Protein AF-A0A6M0JVV5-F1 (afdb_monomer_lite)

Organism: NCBI:txid57489

Radius of gyration: 14.17 Å; chains: 1; bounding box: 31×42×32 Å

Secondary structure (DSSP, 8-state):
-PPPP-------GGGEEEHHHHHHHHHHTTS--HHHHHHHHHTTTTSSTTTTTSEEEE-SSTT-SSPEEEEEHHHHHHHHHH------

Foldseek 3Di:
DDDDPDDDDPQDPVQKAFLVVVQVVCVVVVNDHPVVSVVCVVCCVVQCCVVLVQKDWDDPDPPDPDTGIIGRRVSVVVSVVVDRPDDD

Structure (mmCIF, N/CA/C/O backbone):
data_AF-A0A6M0JVV5-F1
#
_entry.id   AF-A0A6M0JVV5-F1
#
loop_
_atom_site.group_PDB
_atom_site.id
_atom_site.type_symbol
_atom_site.label_atom_id
_atom_site.label_alt_id
_atom_site.label_comp_id
_atom_site.label_asym_id
_atom_site.label_entity_id
_atom_site.label_seq_id
_atom_site.pdbx_PDB_ins_code
_atom_site.Cartn_x
_atom_site.Cartn_y
_atom_site.Cartn_z
_atom_site.occupancy
_atom_site.B_iso_or_equiv
_atom_site.auth_seq_id
_atom_site.auth_comp_id
_atom_site.auth_asym_id
_atom_site.auth_atom_id
_atom_site.pdbx_PDB_model_num
ATOM 1 N N . MET A 1 1 ? 9.289 -32.569 9.314 1.00 44.78 1 MET A N 1
ATOM 2 C CA . MET A 1 1 ? 7.998 -31.985 8.896 1.00 44.78 1 MET A CA 1
ATOM 3 C C . MET A 1 1 ? 8.292 -30.641 8.257 1.00 44.78 1 MET A C 1
ATOM 5 O O . MET A 1 1 ? 8.633 -29.703 8.960 1.00 44.78 1 MET A O 1
ATOM 9 N N . THR A 1 2 ? 8.300 -30.580 6.930 1.00 44.62 2 THR A N 1
ATOM 10 C CA . THR A 1 2 ? 8.461 -29.338 6.163 1.00 44.62 2 THR A CA 1
ATOM 11 C C . THR A 1 2 ? 7.117 -28.599 6.132 1.00 44.62 2 THR A C 1
ATOM 13 O O . THR A 1 2 ? 6.103 -29.243 5.852 1.00 44.62 2 THR A O 1
ATOM 16 N N . PRO A 1 3 ? 7.047 -27.289 6.438 1.00 53.53 3 PRO A N 1
ATOM 17 C CA . PRO A 1 3 ? 5.807 -26.541 6.272 1.00 53.53 3 PRO A CA 1
ATOM 18 C C . PRO A 1 3 ? 5.454 -26.500 4.779 1.00 53.53 3 PRO A C 1
ATOM 20 O O . PRO A 1 3 ? 6.278 -26.123 3.946 1.00 53.53 3 PRO A O 1
ATOM 23 N N . SER A 1 4 ? 4.244 -26.951 4.439 1.00 42.41 4 SER A N 1
ATOM 24 C CA . SER A 1 4 ? 3.707 -26.839 3.080 1.00 42.41 4 SER A CA 1
ATOM 25 C C . SER A 1 4 ? 3.605 -25.363 2.683 1.00 42.41 4 SER A C 1
ATOM 27 O O . SER A 1 4 ? 3.213 -24.552 3.525 1.00 42.41 4 SER A O 1
ATOM 29 N N . PRO A 1 5 ? 3.930 -24.995 1.430 1.00 54.16 5 PRO A N 1
ATOM 30 C CA . PRO A 1 5 ? 3.760 -23.630 0.959 1.00 54.16 5 PRO A CA 1
ATOM 31 C C . PRO A 1 5 ? 2.279 -23.257 1.051 1.00 54.16 5 PRO A C 1
ATOM 33 O O . PRO A 1 5 ? 1.410 -23.960 0.534 1.00 54.16 5 PRO A O 1
ATOM 36 N N . THR A 1 6 ? 2.015 -22.168 1.766 1.00 55.22 6 THR A N 1
ATOM 37 C CA . THR A 1 6 ? 0.707 -21.560 1.999 1.00 55.22 6 THR A CA 1
ATOM 38 C C . THR A 1 6 ? -0.080 -21.514 0.693 1.00 55.22 6 THR A C 1
ATOM 40 O O . THR A 1 6 ? 0.397 -20.958 -0.297 1.00 55.22 6 THR A O 1
ATOM 43 N N . ALA A 1 7 ? -1.257 -22.143 0.681 1.00 49.59 7 ALA A N 1
ATOM 44 C CA . ALA A 1 7 ? -2.126 -22.220 -0.483 1.00 49.59 7 ALA A CA 1
ATOM 45 C C . ALA A 1 7 ? -2.298 -20.827 -1.107 1.00 49.59 7 ALA A C 1
ATOM 47 O O . ALA A 1 7 ? -2.734 -19.888 -0.442 1.00 49.59 7 ALA A O 1
ATOM 48 N N . SER A 1 8 ? -1.923 -20.688 -2.378 1.00 58.12 8 SER A N 1
ATOM 49 C CA . SER A 1 8 ? -2.176 -19.477 -3.153 1.00 58.12 8 SER A CA 1
ATOM 50 C C . SER A 1 8 ? -3.683 -19.289 -3.269 1.00 58.12 8 SER A C 1
ATOM 52 O O . SER A 1 8 ? -4.312 -19.893 -4.136 1.00 58.12 8 SER A O 1
ATOM 54 N N . THR A 1 9 ? -4.264 -18.466 -2.395 1.00 61.34 9 THR A N 1
ATOM 55 C CA . THR A 1 9 ? -5.638 -17.989 -2.554 1.00 61.34 9 THR A CA 1
ATOM 56 C C . THR A 1 9 ? -5.773 -17.443 -3.976 1.00 61.34 9 THR A C 1
ATOM 58 O O . THR A 1 9 ? -4.940 -16.613 -4.372 1.00 61.34 9 THR A O 1
ATOM 61 N N . PRO A 1 10 ? -6.741 -17.929 -4.775 1.00 67.31 10 PRO A N 1
ATOM 62 C CA . PRO A 1 10 ? -6.946 -17.419 -6.119 1.00 67.31 10 PRO A CA 1
ATOM 63 C C . PRO A 1 10 ? -7.216 -15.918 -6.023 1.00 67.31 10 PRO A C 1
ATOM 65 O O . PRO A 1 10 ? -8.090 -15.477 -5.282 1.00 67.31 10 PRO A O 1
ATOM 68 N N . LEU A 1 11 ? -6.394 -15.137 -6.719 1.00 67.88 11 LEU A N 1
ATOM 69 C CA . LEU A 1 11 ? -6.524 -13.689 -6.772 1.00 67.88 11 LEU A CA 1
ATOM 70 C C . LEU A 1 11 ? -7.722 -13.352 -7.653 1.00 67.88 11 LEU A C 1
ATOM 72 O O . LEU A 1 11 ? -7.679 -13.597 -8.859 1.00 67.88 11 LEU A O 1
ATOM 76 N N . ASP A 1 12 ? -8.768 -12.785 -7.059 1.00 81.38 12 ASP A N 1
ATOM 77 C CA . ASP A 1 12 ? -9.834 -12.163 -7.829 1.00 81.38 12 ASP A CA 1
ATOM 78 C C . ASP A 1 12 ? -9.356 -10.787 -8.318 1.00 81.38 12 ASP A C 1
ATOM 80 O O . ASP A 1 12 ? -8.771 -9.994 -7.577 1.00 81.38 12 ASP A O 1
ATOM 84 N N . LEU A 1 13 ? -9.593 -10.492 -9.594 1.00 80.75 13 LEU A N 1
ATOM 85 C CA . LEU A 1 13 ? -9.294 -9.184 -10.170 1.00 80.75 13 LEU A CA 1
ATOM 86 C C . LEU A 1 13 ? -10.164 -8.083 -9.548 1.00 80.75 13 LEU A C 1
ATOM 88 O O . LEU A 1 13 ? -9.760 -6.920 -9.565 1.00 80.75 13 LEU A O 1
ATOM 92 N N . SER A 1 14 ? -11.320 -8.439 -8.975 1.00 85.06 14 SER A N 1
ATOM 93 C CA . SER A 1 14 ? -12.188 -7.511 -8.244 1.00 85.06 14 SER A CA 1
ATOM 94 C C . SER A 1 14 ? -11.532 -6.943 -6.973 1.00 85.06 14 SER A C 1
ATOM 96 O O . SER A 1 14 ? -11.852 -5.828 -6.555 1.00 85.06 14 SER A O 1
ATOM 98 N N . ASP A 1 15 ? -10.542 -7.645 -6.412 1.00 86.25 15 ASP A N 1
ATOM 99 C CA . ASP A 1 15 ? -9.797 -7.218 -5.223 1.00 86.25 15 ASP A CA 1
ATOM 100 C C . ASP A 1 15 ? -8.687 -6.200 -5.523 1.00 86.25 15 ASP A C 1
ATOM 102 O O . ASP A 1 15 ? -8.050 -5.670 -4.601 1.00 86.25 15 ASP A O 1
ATOM 106 N N . ILE A 1 16 ? -8.426 -5.929 -6.805 1.00 91.44 16 ILE A N 1
ATOM 107 C CA . ILE A 1 16 ? -7.382 -5.008 -7.244 1.00 91.44 16 ILE A CA 1
ATOM 108 C C . ILE A 1 16 ? -7.982 -3.616 -7.398 1.00 91.44 16 ILE A C 1
ATOM 110 O O . ILE A 1 16 ? -8.710 -3.330 -8.347 1.00 91.44 16 ILE A O 1
ATOM 114 N N . VAL A 1 17 ? -7.630 -2.714 -6.484 1.00 93.81 17 VAL A N 1
ATOM 115 C CA . VAL A 1 17 ? -8.177 -1.350 -6.463 1.00 93.81 17 VAL A CA 1
ATOM 116 C C . VAL A 1 17 ? -7.089 -0.282 -6.552 1.00 93.81 17 VAL A C 1
ATOM 118 O O . VAL A 1 17 ? -5.950 -0.518 -6.139 1.00 93.81 17 VAL A O 1
ATOM 121 N N . PRO A 1 18 ? -7.400 0.920 -7.068 1.00 94.75 18 PRO A N 1
ATOM 122 C CA . PRO A 1 18 ? -6.493 2.057 -6.983 1.00 94.75 18 PRO A CA 1
ATOM 123 C C . PRO A 1 18 ? -6.101 2.355 -5.532 1.00 94.75 18 PRO A C 1
ATOM 125 O O . PRO A 1 18 ? -6.939 2.356 -4.630 1.00 94.75 18 PRO A O 1
ATOM 128 N N . PHE A 1 19 ? -4.831 2.696 -5.298 1.00 93.75 19 PHE A N 1
ATOM 129 C CA . PHE A 1 19 ? -4.341 3.010 -3.950 1.00 93.75 19 PHE A CA 1
ATOM 130 C C . PHE A 1 19 ? -5.113 4.160 -3.278 1.00 93.75 19 PHE A C 1
ATOM 132 O O . PHE A 1 19 ? -5.319 4.159 -2.066 1.00 93.75 19 PHE A O 1
ATOM 139 N N . ALA A 1 20 ? -5.595 5.125 -4.068 1.00 92.50 20 ALA A N 1
ATOM 140 C CA . ALA A 1 20 ? -6.408 6.232 -3.570 1.00 92.50 20 ALA A CA 1
ATOM 141 C C . ALA A 1 20 ? -7.733 5.771 -2.936 1.00 92.50 20 ALA A C 1
ATOM 143 O O . ALA A 1 20 ? -8.180 6.380 -1.964 1.00 92.50 20 ALA A O 1
ATOM 144 N N . ASP A 1 21 ? -8.339 4.701 -3.454 1.00 93.31 21 ASP A N 1
ATOM 145 C CA . ASP A 1 21 ? -9.600 4.178 -2.928 1.00 93.31 21 ASP A CA 1
ATOM 146 C C . ASP A 1 21 ? -9.374 3.421 -1.619 1.00 93.31 21 ASP A C 1
ATOM 148 O O . ASP A 1 21 ? -10.141 3.605 -0.675 1.00 93.31 21 ASP A O 1
ATOM 152 N N . LEU A 1 22 ? -8.256 2.690 -1.499 1.00 91.50 22 LEU A N 1
ATOM 153 C CA . LEU A 1 22 ? -7.847 2.097 -0.223 1.00 91.50 22 LEU A CA 1
ATOM 154 C C . LEU A 1 22 ? -7.668 3.173 0.859 1.00 91.50 22 LEU A C 1
ATOM 156 O O . LEU A 1 22 ? -8.180 3.010 1.962 1.00 91.50 22 LEU A O 1
ATOM 160 N N . ILE A 1 23 ? -6.982 4.282 0.551 1.00 92.94 23 ILE A N 1
ATOM 161 C CA . ILE A 1 23 ? -6.792 5.379 1.516 1.00 92.94 23 ILE A CA 1
ATOM 162 C C . ILE A 1 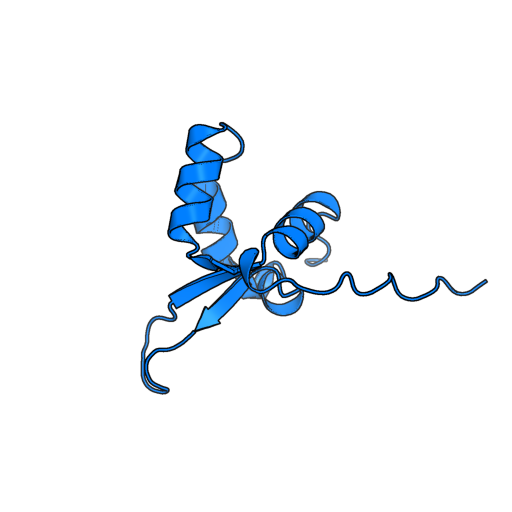23 ? -8.139 5.881 2.033 1.00 92.94 23 ILE A C 1
ATOM 164 O O . ILE A 1 23 ? -8.338 5.955 3.243 1.00 92.94 23 ILE A O 1
ATOM 168 N N . ARG A 1 24 ? -9.076 6.175 1.125 1.00 93.56 24 ARG A N 1
ATOM 169 C CA . ARG A 1 24 ? -10.413 6.665 1.488 1.00 93.56 24 ARG A CA 1
ATOM 170 C C . ARG A 1 24 ? -11.164 5.668 2.365 1.00 93.56 24 ARG A C 1
ATOM 172 O O . ARG A 1 24 ? -11.806 6.069 3.332 1.00 93.56 24 ARG A O 1
ATOM 179 N N . GLU A 1 25 ? -11.093 4.378 2.043 1.00 90.88 25 GLU A N 1
ATOM 180 C CA . GLU A 1 25 ? -11.740 3.335 2.839 1.00 90.88 25 GLU A CA 1
ATOM 181 C C . GLU A 1 25 ? -11.125 3.187 4.231 1.00 90.88 25 GLU A C 1
ATOM 183 O O . GLU A 1 25 ? -11.864 3.093 5.212 1.00 90.88 25 GLU A O 1
ATOM 188 N N . CYS A 1 26 ? -9.796 3.187 4.332 1.00 90.00 26 CYS A N 1
ATOM 189 C CA . CYS A 1 26 ? -9.089 3.096 5.606 1.00 90.00 26 CYS A CA 1
ATOM 190 C C . CYS A 1 26 ? -9.354 4.312 6.496 1.00 90.00 26 CYS A C 1
ATOM 192 O O . CYS A 1 26 ? -9.588 4.132 7.689 1.00 90.00 26 CYS A O 1
ATOM 194 N N . GLU A 1 27 ? -9.378 5.521 5.927 1.00 91.75 27 GLU A N 1
ATOM 195 C CA . GLU A 1 27 ? -9.718 6.741 6.665 1.00 91.75 27 GLU A CA 1
ATOM 196 C C . GLU A 1 27 ? -11.173 6.712 7.141 1.00 91.75 27 GLU A C 1
ATOM 198 O O . GLU A 1 27 ? -11.436 6.953 8.317 1.00 91.75 27 GLU A O 1
ATOM 203 N N . LYS A 1 28 ? -12.121 6.329 6.272 1.00 92.62 28 LYS A N 1
ATOM 204 C CA . LYS A 1 28 ? -13.546 6.215 6.630 1.00 92.62 28 LYS A CA 1
ATOM 205 C C . LYS A 1 28 ? -13.789 5.200 7.752 1.00 92.62 28 LYS A C 1
ATOM 207 O O . LYS A 1 28 ? -14.678 5.399 8.573 1.00 92.62 28 LYS A O 1
ATOM 212 N N . LYS A 1 29 ? -13.027 4.103 7.767 1.00 89.56 29 LYS A N 1
ATOM 213 C CA . LYS A 1 29 ? -13.127 3.039 8.777 1.00 89.56 29 LYS A CA 1
ATOM 214 C C . LYS A 1 29 ? -12.271 3.299 10.024 1.00 89.56 29 LYS A C 1
ATOM 216 O O . LYS A 1 29 ? -12.313 2.488 10.941 1.00 89.56 29 LYS A O 1
ATOM 221 N N . GLY A 1 30 ? -11.484 4.379 10.060 1.00 87.25 30 GLY A N 1
ATOM 222 C CA . GLY A 1 30 ? -10.568 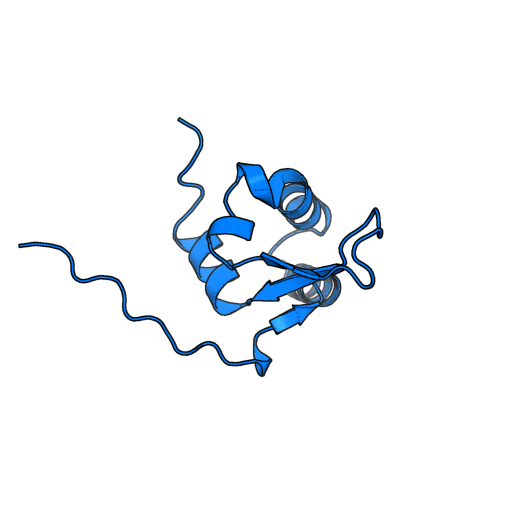4.670 11.167 1.00 87.25 30 GLY A CA 1
ATOM 223 C C . GLY A 1 30 ? -9.433 3.649 11.331 1.00 87.25 30 GLY A C 1
ATOM 224 O O . GLY A 1 30 ? -8.902 3.507 12.425 1.00 87.25 30 GLY A O 1
ATOM 225 N N . ILE A 1 31 ? -9.072 2.923 10.266 1.00 86.62 31 ILE A N 1
ATOM 226 C CA . ILE A 1 31 ? -8.050 1.859 10.304 1.00 86.62 31 ILE A CA 1
ATOM 227 C C . ILE A 1 31 ? -6.640 2.454 10.271 1.00 86.62 31 ILE A C 1
ATOM 229 O O . ILE A 1 31 ? -5.758 2.027 11.009 1.00 86.62 31 ILE A O 1
ATOM 233 N N . ALA A 1 32 ? -6.412 3.419 9.382 1.00 88.19 32 ALA A N 1
ATOM 234 C CA . ALA A 1 32 ? -5.122 4.070 9.205 1.00 88.19 32 ALA A CA 1
ATOM 235 C C . ALA A 1 32 ? -5.320 5.472 8.633 1.00 88.19 32 ALA A C 1
ATOM 237 O O . ALA A 1 32 ? -6.274 5.734 7.898 1.00 88.19 32 ALA A O 1
ATOM 238 N N . THR A 1 33 ? -4.385 6.365 8.935 1.00 91.19 33 THR A N 1
ATOM 239 C CA . THR A 1 33 ? -4.363 7.709 8.351 1.00 91.19 33 THR A CA 1
ATOM 240 C C . THR A 1 33 ? -3.771 7.680 6.942 1.00 91.19 33 THR A C 1
ATOM 242 O O . THR A 1 33 ? -2.881 6.874 6.639 1.00 91.19 33 THR A O 1
ATOM 245 N N . LYS A 1 34 ? -4.166 8.627 6.080 1.00 91.75 34 LYS A N 1
ATOM 246 C CA . LYS A 1 34 ? -3.503 8.835 4.781 1.00 91.75 34 LYS A CA 1
ATOM 247 C C . LYS A 1 34 ? -1.990 9.000 4.906 1.00 91.75 34 LYS A C 1
ATOM 249 O O . LYS A 1 34 ? -1.263 8.535 4.028 1.00 91.75 34 LYS A O 1
ATOM 254 N N . GLY A 1 35 ? -1.514 9.644 5.973 1.00 92.06 35 GLY A N 1
ATOM 255 C CA . GLY A 1 35 ? -0.087 9.821 6.245 1.00 92.06 35 GLY A CA 1
ATOM 256 C C . GLY A 1 35 ? 0.648 8.486 6.378 1.00 92.06 35 GLY A C 1
ATOM 257 O O . GLY A 1 35 ? 1.623 8.262 5.664 1.00 92.06 35 GLY A O 1
ATOM 258 N N . GLN A 1 36 ? 0.134 7.579 7.215 1.00 89.38 36 GLN A N 1
ATOM 259 C CA . GLN A 1 36 ? 0.706 6.240 7.414 1.00 89.38 36 GLN A CA 1
ATOM 260 C C . GLN A 1 36 ? 0.710 5.421 6.120 1.00 89.38 36 GLN A C 1
ATOM 262 O O . GLN A 1 36 ? 1.752 4.908 5.716 1.00 89.38 36 GLN A O 1
ATOM 267 N N . LEU A 1 37 ? -0.427 5.371 5.416 1.00 90.88 37 LEU A N 1
ATOM 268 C CA . LEU A 1 37 ? -0.543 4.622 4.161 1.00 90.88 37 LEU A CA 1
ATOM 269 C C . LEU A 1 37 ? 0.416 5.164 3.095 1.00 90.88 37 LEU A C 1
ATOM 271 O O . LEU A 1 37 ? 1.120 4.402 2.433 1.00 90.88 37 LEU A O 1
ATOM 275 N N . THR A 1 38 ? 0.484 6.488 2.947 1.00 92.50 38 THR A N 1
ATOM 276 C CA . THR A 1 38 ? 1.386 7.132 1.982 1.00 92.50 38 THR A CA 1
ATOM 277 C C . THR A 1 38 ? 2.851 6.892 2.338 1.00 92.50 38 THR A C 1
ATOM 279 O O . THR A 1 38 ? 3.673 6.721 1.438 1.00 92.50 38 THR A O 1
ATOM 282 N N . TRP A 1 39 ? 3.188 6.856 3.630 1.00 92.19 39 TRP A N 1
ATOM 283 C CA . TRP A 1 39 ? 4.532 6.521 4.092 1.00 92.19 39 TRP A CA 1
ATOM 284 C C . TRP A 1 39 ? 4.901 5.079 3.717 1.00 92.19 39 TRP A C 1
ATOM 286 O O . TRP A 1 39 ? 5.922 4.875 3.064 1.00 92.19 39 TRP A O 1
ATOM 296 N N . TRP A 1 40 ? 4.037 4.093 3.983 1.00 90.44 40 TRP A N 1
ATOM 297 C CA . TRP A 1 40 ? 4.282 2.706 3.562 1.00 90.44 40 TRP A CA 1
ATOM 298 C C . TRP A 1 40 ? 4.433 2.568 2.045 1.00 90.44 40 TRP A C 1
ATOM 300 O O . TRP A 1 40 ? 5.356 1.905 1.576 1.00 90.44 40 TRP A O 1
ATOM 310 N N . ALA A 1 41 ? 3.580 3.238 1.267 1.00 90.69 41 ALA A N 1
ATOM 311 C CA . ALA A 1 41 ? 3.677 3.231 -0.190 1.00 90.69 41 ALA A CA 1
ATOM 312 C C . ALA A 1 41 ? 4.948 3.930 -0.708 1.00 90.69 41 ALA A C 1
ATOM 314 O O . ALA A 1 41 ? 5.485 3.552 -1.752 1.00 90.69 41 ALA A O 1
ATOM 315 N N . ARG A 1 42 ? 5.468 4.940 0.002 1.00 91.88 42 ARG A N 1
ATOM 316 C CA . ARG A 1 42 ? 6.742 5.587 -0.348 1.00 91.88 42 ARG A CA 1
ATOM 317 C C . ARG A 1 42 ? 7.901 4.594 -0.253 1.00 91.88 42 ARG A C 1
ATOM 319 O O . ARG A 1 42 ? 8.662 4.502 -1.210 1.00 91.88 42 ARG A O 1
ATOM 326 N N . TYR A 1 43 ? 7.957 3.818 0.827 1.00 91.75 43 TYR A N 1
ATOM 327 C CA . TYR A 1 43 ? 9.005 2.829 1.114 1.00 91.75 43 TYR A CA 1
ATOM 328 C C . TYR A 1 43 ? 8.639 1.403 0.661 1.00 91.75 43 TYR A C 1
ATOM 330 O O . TYR A 1 43 ? 9.167 0.420 1.166 1.00 91.75 43 TYR A O 1
ATOM 338 N N . ARG A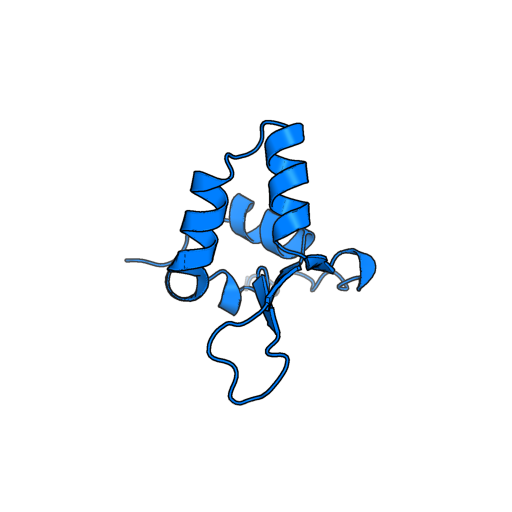 1 44 ? 7.740 1.276 -0.324 1.00 91.88 44 ARG A N 1
ATOM 339 C CA . ARG A 1 44 ? 7.153 0.004 -0.800 1.00 91.88 44 ARG A CA 1
ATOM 340 C C . ARG A 1 44 ? 8.132 -1.058 -1.321 1.00 91.88 44 ARG A C 1
ATOM 342 O O . ARG A 1 44 ? 7.760 -2.222 -1.475 1.00 91.88 44 ARG A O 1
ATOM 349 N N . HIS A 1 45 ? 9.339 -0.651 -1.695 1.00 89.88 45 HIS A N 1
ATOM 350 C CA . HIS A 1 45 ? 10.398 -1.570 -2.120 1.00 89.88 45 HIS A CA 1
ATOM 351 C C . HIS A 1 45 ? 11.233 -2.043 -0.930 1.00 89.88 45 HIS A C 1
ATOM 353 O O . HIS A 1 45 ? 11.655 -3.190 -0.906 1.00 89.88 45 HIS A O 1
ATOM 359 N N . GLU A 1 46 ? 11.417 -1.178 0.067 1.00 89.88 46 GLU A N 1
ATOM 360 C CA . GLU A 1 46 ? 12.191 -1.462 1.277 1.00 89.88 46 GLU A CA 1
ATOM 361 C C . GLU A 1 46 ? 11.392 -2.336 2.247 1.00 89.88 46 GLU A C 1
ATOM 363 O O . GLU A 1 46 ? 11.915 -3.299 2.785 1.00 89.88 46 GLU A O 1
ATOM 368 N N . ASN A 1 47 ? 10.095 -2.067 2.410 1.00 87.25 47 ASN A N 1
ATOM 369 C CA . ASN A 1 47 ? 9.227 -2.818 3.323 1.00 87.25 47 ASN A CA 1
ATOM 370 C C . ASN A 1 47 ? 8.581 -4.074 2.700 1.00 87.25 47 ASN A C 1
ATOM 372 O O . ASN A 1 47 ? 7.678 -4.673 3.290 1.00 87.25 47 ASN A O 1
ATOM 376 N N . GLY A 1 48 ? 8.986 -4.443 1.481 1.00 87.31 48 GLY A N 1
ATOM 377 C CA . GLY A 1 48 ? 8.516 -5.650 0.802 1.00 87.31 48 GLY A CA 1
ATOM 378 C C . GLY A 1 48 ? 7.075 -5.615 0.275 1.00 87.31 48 GLY A C 1
ATOM 379 O O . GLY A 1 48 ? 6.602 -6.650 -0.186 1.00 87.31 48 GLY A O 1
ATOM 380 N N . LEU A 1 49 ? 6.372 -4.472 0.279 1.00 89.56 49 LEU A N 1
ATOM 381 C CA . LEU A 1 49 ? 5.004 -4.347 -0.271 1.00 89.56 49 LEU A CA 1
ATOM 382 C C . LEU A 1 49 ? 4.898 -4.743 -1.749 1.00 89.56 49 LEU A C 1
ATOM 384 O O . LEU A 1 49 ? 3.894 -5.303 -2.185 1.00 89.56 49 LEU A O 1
ATOM 388 N N . THR A 1 50 ? 5.918 -4.405 -2.535 1.00 90.81 50 THR A N 1
ATOM 389 C CA . THR A 1 50 ? 5.965 -4.767 -3.960 1.00 90.81 50 THR A CA 1
ATOM 390 C C . THR A 1 50 ? 6.313 -6.241 -4.152 1.00 90.81 50 THR A C 1
ATOM 392 O O . THR A 1 50 ? 5.653 -6.929 -4.927 1.00 90.81 50 THR A O 1
ATOM 395 N N . SER A 1 51 ? 7.285 -6.753 -3.394 1.00 87.81 51 SER A N 1
ATOM 396 C CA . SER A 1 51 ? 7.715 -8.157 -3.445 1.00 87.81 51 SER A CA 1
ATOM 397 C C . SER A 1 51 ? 6.640 -9.135 -2.962 1.00 87.81 51 SER A C 1
ATOM 399 O O . SER A 1 51 ? 6.549 -10.245 -3.476 1.00 87.81 51 SER A O 1
ATOM 401 N N . SER A 1 52 ? 5.798 -8.727 -2.007 1.00 86.25 52 SER A N 1
ATOM 402 C CA . SER A 1 52 ? 4.671 -9.528 -1.510 1.00 86.25 52 SER A CA 1
ATOM 403 C C . SER A 1 52 ? 3.467 -9.548 -2.458 1.00 86.25 52 SER A C 1
ATOM 405 O O . SER A 1 52 ? 2.505 -10.282 -2.225 1.00 86.25 52 SER A O 1
ATOM 407 N N . GLY A 1 53 ? 3.484 -8.728 -3.514 1.00 88.81 53 GLY A N 1
ATOM 408 C CA . GLY A 1 53 ? 2.346 -8.543 -4.412 1.00 88.81 53 GLY A CA 1
ATOM 409 C C . GLY A 1 53 ? 1.188 -7.756 -3.792 1.00 88.81 53 GLY A C 1
ATOM 410 O O . GLY A 1 53 ? 0.134 -7.647 -4.412 1.00 88.81 53 GLY A O 1
ATOM 411 N N . ALA A 1 54 ? 1.361 -7.187 -2.594 1.00 90.94 54 ALA A N 1
ATOM 412 C CA . ALA A 1 54 ? 0.365 -6.331 -1.952 1.00 90.94 54 ALA A CA 1
ATOM 413 C C . ALA A 1 54 ? 0.161 -5.009 -2.705 1.00 90.94 54 ALA A C 1
ATOM 415 O O . ALA A 1 54 ? -0.935 -4.441 -2.684 1.00 90.94 54 ALA A O 1
ATOM 416 N N . LEU A 1 55 ? 1.206 -4.528 -3.383 1.00 93.31 55 LEU A N 1
ATOM 417 C CA . LEU A 1 55 ? 1.178 -3.296 -4.156 1.00 93.31 55 LEU A CA 1
ATOM 418 C C . LEU A 1 55 ? 1.766 -3.504 -5.555 1.00 93.31 55 LEU A C 1
ATOM 420 O O . LEU A 1 55 ? 2.897 -3.960 -5.711 1.00 93.31 55 LEU A O 1
ATOM 424 N N . VAL A 1 56 ? 1.007 -3.113 -6.575 1.00 91.94 56 VAL A N 1
ATOM 425 C CA . VAL A 1 56 ? 1.366 -3.245 -7.988 1.00 91.94 56 VAL A CA 1
ATOM 426 C C . VAL A 1 56 ? 1.575 -1.867 -8.596 1.00 91.94 56 VAL A C 1
ATOM 428 O O . VAL A 1 56 ? 0.743 -0.966 -8.469 1.00 91.94 56 VAL A O 1
ATOM 431 N N . GLU A 1 57 ? 2.691 -1.708 -9.299 1.00 92.12 57 GLU A N 1
ATOM 432 C CA . GLU A 1 57 ? 2.988 -0.504 -10.062 1.00 92.12 57 GLU A CA 1
ATOM 433 C C . GLU A 1 57 ? 2.567 -0.666 -11.521 1.00 92.12 57 GLU A C 1
ATOM 435 O O . GLU A 1 57 ? 3.055 -1.544 -12.231 1.00 92.12 57 GLU A O 1
ATOM 440 N N . LYS A 1 58 ? 1.721 0.238 -12.011 1.00 89.69 58 LYS A N 1
ATOM 441 C CA . LYS A 1 58 ? 1.390 0.343 -13.432 1.00 89.69 58 LYS A CA 1
ATOM 442 C C . LYS A 1 58 ? 1.941 1.644 -13.988 1.00 89.69 58 LYS A C 1
ATOM 444 O O . LYS A 1 58 ? 1.548 2.734 -13.573 1.00 89.69 58 LYS A O 1
ATOM 449 N N . ARG A 1 59 ? 2.824 1.557 -14.979 1.00 87.25 59 ARG A N 1
ATOM 450 C CA . ARG A 1 59 ? 3.251 2.727 -15.756 1.00 87.25 59 ARG A CA 1
ATOM 451 C C . ARG A 1 59 ? 2.389 2.821 -17.007 1.00 87.25 59 ARG A C 1
ATOM 453 O O . ARG A 1 59 ? 2.284 1.851 -17.744 1.00 87.25 59 ARG A O 1
ATOM 460 N N . ALA A 1 60 ? 1.791 3.987 -17.250 1.00 81.62 60 ALA A N 1
ATOM 461 C CA . ALA A 1 60 ? 1.026 4.221 -18.477 1.00 81.62 60 ALA A CA 1
ATOM 462 C C . ALA A 1 60 ? 1.911 4.099 -19.731 1.00 81.62 60 ALA A C 1
ATOM 464 O O . ALA A 1 60 ? 1.468 3.578 -20.742 1.00 81.62 60 ALA A O 1
ATOM 465 N N . ASN A 1 61 ? 3.175 4.527 -19.624 1.00 85.94 61 ASN A N 1
ATOM 466 C CA . ASN A 1 61 ? 4.208 4.394 -20.648 1.00 85.94 61 ASN A CA 1
ATOM 467 C C . ASN A 1 61 ? 5.529 3.956 -19.991 1.00 85.94 61 ASN A C 1
ATOM 469 O O . ASN A 1 61 ? 5.804 4.413 -18.875 1.00 85.94 61 ASN A O 1
ATOM 473 N N . PRO A 1 62 ? 6.404 3.188 -20.671 1.00 79.31 62 PRO A N 1
ATOM 474 C CA . PRO A 1 62 ? 7.695 2.754 -20.117 1.00 79.31 62 PRO A CA 1
ATOM 475 C C . PRO A 1 62 ? 8.582 3.906 -19.613 1.00 79.31 62 PRO A C 1
ATOM 477 O O . PRO A 1 62 ? 9.333 3.751 -18.654 1.00 79.31 62 PRO A O 1
ATOM 480 N N . ARG A 1 63 ? 8.447 5.092 -20.225 1.00 83.50 63 ARG A N 1
ATOM 481 C CA . ARG A 1 63 ? 9.191 6.318 -19.884 1.00 83.50 63 ARG A CA 1
ATOM 482 C C . ARG A 1 63 ? 8.560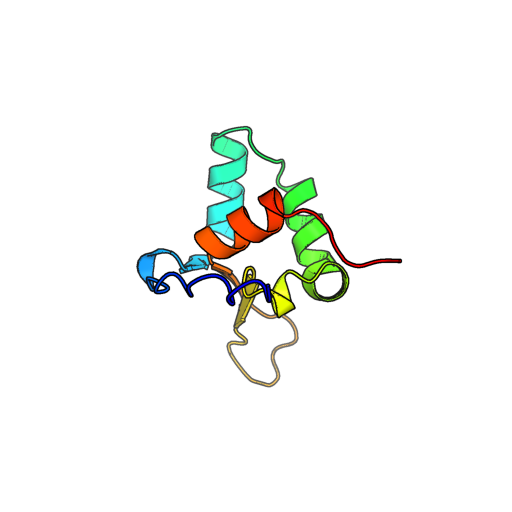 7.160 -18.766 1.00 83.50 63 ARG A C 1
ATOM 484 O O . ARG A 1 63 ? 9.123 8.188 -18.398 1.00 83.50 63 ARG A O 1
ATOM 491 N N . SER A 1 64 ? 7.385 6.788 -18.248 1.00 82.62 64 SER A N 1
ATOM 492 C CA . SER A 1 64 ? 6.724 7.574 -17.200 1.00 82.62 64 SER A CA 1
ATOM 493 C C . SER A 1 64 ? 7.553 7.571 -15.916 1.00 82.62 64 SER A C 1
ATOM 495 O O . SER A 1 64 ? 7.900 6.510 -15.398 1.00 82.62 64 SER A O 1
ATOM 497 N N . LYS A 1 65 ? 7.819 8.767 -15.374 1.00 79.88 65 LYS A N 1
ATOM 498 C CA . LYS A 1 65 ? 8.549 8.946 -14.108 1.00 79.88 65 LYS A CA 1
ATOM 499 C C . LYS A 1 65 ? 7.745 8.500 -12.885 1.00 79.88 65 LYS A C 1
ATOM 501 O O . LYS A 1 65 ? 8.339 8.168 -11.866 1.00 79.88 65 LYS A O 1
ATOM 506 N N . ARG A 1 66 ? 6.410 8.539 -12.955 1.00 83.75 66 ARG A N 1
ATOM 507 C CA . ARG A 1 66 ? 5.524 8.231 -11.822 1.00 83.75 66 ARG A CA 1
ATOM 508 C C . ARG A 1 66 ? 4.642 7.023 -12.158 1.00 83.75 66 ARG A C 1
ATOM 510 O O . ARG A 1 66 ? 3.854 7.121 -13.105 1.00 83.75 66 ARG A O 1
ATOM 517 N N . PRO A 1 67 ? 4.774 5.896 -11.436 1.00 88.50 67 PRO A N 1
ATOM 518 C CA . PRO A 1 67 ? 3.854 4.776 -11.570 1.00 88.50 67 PRO A CA 1
ATOM 519 C C . PRO A 1 67 ? 2.517 5.094 -10.892 1.00 88.50 67 PRO A C 1
ATOM 521 O O . PRO A 1 67 ? 2.462 5.788 -9.876 1.00 88.50 67 PRO A O 1
ATOM 524 N N . MET A 1 68 ? 1.437 4.563 -11.454 1.00 91.12 68 MET A N 1
ATOM 525 C CA . MET A 1 68 ? 0.157 4.444 -10.765 1.00 91.12 68 MET A CA 1
ATOM 526 C C . MET A 1 68 ? 0.227 3.243 -9.825 1.00 91.12 68 MET A C 1
ATOM 528 O O . MET A 1 68 ? 0.742 2.194 -10.211 1.00 91.12 68 MET A O 1
ATOM 532 N N . LEU A 1 69 ? -0.286 3.399 -8.608 1.00 93.31 69 LEU A N 1
ATOM 533 C CA . LEU A 1 69 ? -0.252 2.354 -7.590 1.00 93.31 69 LEU A CA 1
ATOM 534 C C . LEU A 1 69 ? -1.623 1.691 -7.471 1.00 93.31 69 LEU A C 1
ATOM 536 O O . LEU A 1 69 ? -2.639 2.371 -7.297 1.00 93.31 69 LEU A O 1
ATOM 540 N N . PHE A 1 70 ? -1.619 0.368 -7.533 1.00 94.19 70 PHE A N 1
ATOM 541 C CA . PHE A 1 70 ? -2.767 -0.493 -7.295 1.00 94.19 70 PHE A CA 1
ATOM 542 C C . PHE A 1 70 ? -2.482 -1.372 -6.085 1.00 94.19 70 PHE A C 1
ATOM 544 O O . PHE A 1 70 ? -1.342 -1.771 -5.858 1.00 94.19 70 PHE A O 1
ATOM 551 N N . VAL A 1 71 ? -3.511 -1.658 -5.302 1.00 94.06 71 VAL A N 1
ATOM 552 C CA . VAL A 1 71 ? -3.426 -2.523 -4.129 1.00 94.06 71 VAL A CA 1
ATOM 553 C C . VAL A 1 71 ? -4.182 -3.795 -4.416 1.00 94.06 71 VAL A C 1
ATOM 555 O O . VAL A 1 71 ? -5.309 -3.749 -4.902 1.00 94.06 71 VAL A O 1
ATOM 558 N N . VAL A 1 72 ? -3.575 -4.909 -4.040 1.00 93.00 72 VAL A N 1
ATOM 559 C CA . VAL A 1 72 ? -4.235 -6.205 -3.985 1.00 93.00 72 VAL A CA 1
ATOM 560 C C . VAL A 1 72 ? -4.704 -6.405 -2.549 1.00 93.00 72 VAL A C 1
ATOM 562 O O . VAL A 1 72 ? -3.903 -6.733 -1.672 1.00 93.00 72 VAL A O 1
ATOM 565 N N . ARG A 1 73 ? -5.992 -6.156 -2.284 1.00 89.62 73 ARG A N 1
ATOM 566 C CA . ARG A 1 73 ? -6.550 -6.106 -0.918 1.00 89.62 73 ARG A CA 1
ATOM 567 C C . ARG A 1 73 ? -6.183 -7.303 -0.028 1.00 89.62 73 ARG A C 1
ATOM 569 O O . ARG A 1 73 ? -5.642 -7.047 1.048 1.00 89.62 73 ARG A O 1
ATOM 576 N N . PRO A 1 74 ? -6.407 -8.573 -0.425 1.00 89.12 74 PRO A N 1
ATOM 577 C CA . PRO A 1 74 ? -6.107 -9.712 0.442 1.00 89.12 74 PRO A CA 1
ATOM 578 C C . PRO A 1 74 ? -4.613 -9.796 0.770 1.00 89.12 74 PRO A C 1
ATOM 580 O O . PRO A 1 74 ? -4.245 -9.947 1.926 1.00 89.12 74 PRO A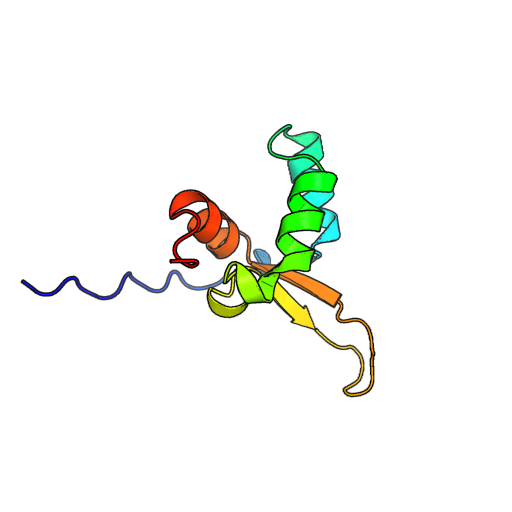 O 1
ATOM 583 N N . ARG A 1 75 ? -3.740 -9.561 -0.217 1.00 88.31 75 ARG A N 1
ATOM 584 C CA . ARG A 1 75 ? -2.280 -9.566 -0.024 1.00 88.31 75 ARG A CA 1
ATOM 585 C C . ARG A 1 75 ? -1.798 -8.416 0.853 1.00 88.31 75 ARG A C 1
ATOM 587 O O . ARG A 1 75 ? -0.842 -8.573 1.602 1.00 88.31 75 ARG A O 1
ATOM 594 N N . PHE A 1 76 ? -2.447 -7.259 0.768 1.00 88.38 76 PHE A N 1
ATOM 595 C CA . PHE A 1 76 ? -2.143 -6.119 1.625 1.00 88.38 76 PHE A CA 1
ATOM 596 C C . PHE A 1 76 ? -2.534 -6.383 3.080 1.00 88.38 76 PHE A C 1
ATOM 598 O O . PHE A 1 76 ? -1.771 -6.055 3.986 1.00 88.38 76 PHE A O 1
ATOM 605 N N . ILE A 1 77 ? -3.684 -7.023 3.305 1.00 86.62 77 ILE A N 1
ATOM 606 C CA . ILE A 1 77 ? -4.106 -7.470 4.637 1.00 86.62 77 ILE A CA 1
ATOM 607 C C . ILE A 1 77 ? -3.144 -8.537 5.163 1.00 86.62 77 ILE A C 1
ATOM 609 O O . ILE A 1 77 ? -2.683 -8.417 6.294 1.00 86.62 77 ILE A O 1
ATOM 613 N N . ASP A 1 78 ? -2.772 -9.518 4.339 1.00 86.88 78 ASP A N 1
ATOM 614 C CA . ASP A 1 78 ? -1.788 -10.539 4.708 1.00 86.88 78 ASP A CA 1
ATOM 615 C C . ASP A 1 78 ? -0.437 -9.912 5.070 1.00 86.88 78 ASP A C 1
ATOM 617 O O . ASP A 1 78 ? 0.181 -10.308 6.055 1.00 86.88 78 ASP A O 1
ATOM 621 N N . TRP A 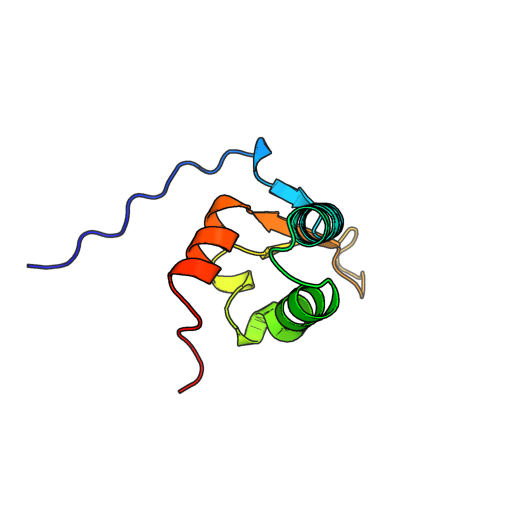1 79 ? 0.024 -8.917 4.310 1.00 87.69 79 TRP A N 1
ATOM 622 C CA . TRP A 1 79 ? 1.263 -8.194 4.600 1.00 87.69 79 TRP A CA 1
ATOM 623 C C . TRP A 1 79 ? 1.182 -7.419 5.924 1.00 87.69 79 TRP A C 1
ATOM 625 O O . TRP A 1 79 ? 2.134 -7.438 6.704 1.00 87.69 79 TRP A O 1
ATOM 635 N N . LEU A 1 80 ? 0.039 -6.789 6.221 1.00 84.19 80 LEU A N 1
ATOM 636 C CA . LEU A 1 80 ? -0.195 -6.126 7.507 1.00 84.19 80 LEU A CA 1
ATOM 637 C C . LEU A 1 80 ? -0.211 -7.125 8.671 1.00 84.19 80 LEU A C 1
ATOM 639 O O . LEU A 1 80 ? 0.419 -6.873 9.696 1.00 84.19 80 LEU A O 1
ATOM 643 N N . ALA A 1 81 ? -0.916 -8.247 8.512 1.00 84.12 81 ALA A N 1
ATOM 644 C CA . ALA A 1 81 ? -1.109 -9.253 9.554 1.00 84.12 81 ALA A CA 1
ATOM 645 C C . ALA A 1 81 ? 0.170 -10.046 9.855 1.00 84.12 81 ALA A C 1
ATOM 647 O O . ALA A 1 81 ? 0.454 -10.340 11.013 1.00 84.12 81 ALA A O 1
ATOM 648 N N . ASN A 1 82 ? 0.957 -10.360 8.824 1.00 78.62 82 ASN A N 1
ATOM 649 C CA . ASN A 1 82 ? 2.219 -11.090 8.963 1.00 78.62 82 ASN A CA 1
ATOM 650 C C . ASN A 1 82 ? 3.425 -10.174 9.211 1.00 78.62 82 ASN A C 1
ATOM 652 O O . ASN A 1 82 ? 4.532 -10.670 9.391 1.00 78.62 82 ASN A O 1
ATOM 656 N N . GLY A 1 83 ? 3.194 -8.858 9.239 1.00 61.56 83 GLY A N 1
ATOM 657 C CA . GLY A 1 83 ? 4.028 -7.846 9.868 1.00 61.56 83 GLY A CA 1
ATOM 658 C C . GLY A 1 83 ? 5.511 -7.844 9.493 1.00 61.56 83 GLY A C 1
ATOM 659 O O . GLY A 1 83 ? 6.300 -8.580 10.070 1.00 61.56 83 GLY A O 1
ATOM 660 N N . HIS A 1 84 ? 5.907 -6.875 8.660 1.00 56.00 84 HIS A N 1
ATOM 661 C CA . HIS A 1 84 ? 7.198 -6.165 8.759 1.00 56.00 84 HIS A CA 1
ATOM 662 C C . HIS A 1 84 ? 8.483 -7.020 8.756 1.00 56.00 84 HIS A C 1
ATOM 664 O O . HIS A 1 84 ? 9.544 -6.526 9.137 1.00 56.00 84 HIS A O 1
ATOM 670 N N . GLN A 1 85 ? 8.437 -8.278 8.313 1.00 45.41 85 GLN A N 1
ATOM 671 C CA . GLN A 1 85 ? 9.631 -9.108 8.182 1.00 45.41 85 GLN A CA 1
ATOM 672 C C . GLN A 1 85 ? 10.441 -8.704 6.945 1.00 45.41 85 GLN A C 1
ATOM 674 O O . GLN A 1 85 ? 10.370 -9.359 5.911 1.00 45.41 85 GLN A O 1
ATOM 679 N N . ALA A 1 86 ? 11.172 -7.593 7.053 1.00 41.47 86 ALA A N 1
ATOM 680 C CA . ALA A 1 86 ? 12.533 -7.430 6.536 1.00 41.47 86 ALA A CA 1
ATOM 681 C C . ALA A 1 86 ? 13.038 -6.001 6.801 1.00 41.47 86 ALA A C 1
ATOM 683 O O . ALA A 1 86 ? 12.760 -5.083 6.035 1.00 41.47 86 ALA A O 1
ATOM 684 N N . ALA A 1 87 ? 13.801 -5.844 7.881 1.00 38.44 87 ALA A N 1
ATOM 685 C CA . ALA A 1 87 ? 15.050 -5.080 7.911 1.00 38.44 87 ALA A CA 1
ATOM 686 C C . ALA A 1 87 ? 15.781 -5.466 9.211 1.00 38.44 87 ALA A C 1
ATOM 688 O O . ALA A 1 87 ? 15.655 -4.789 10.230 1.00 38.44 87 ALA A O 1
ATOM 689 N N . ALA A 1 88 ? 16.449 -6.621 9.182 1.00 34.00 88 ALA A N 1
ATOM 690 C CA . ALA A 1 88 ? 17.564 -6.933 10.073 1.00 34.00 88 ALA A CA 1
ATOM 691 C C . ALA A 1 88 ? 18.860 -6.607 9.325 1.00 34.00 88 ALA A C 1
ATOM 693 O O . ALA A 1 88 ? 18.859 -6.802 8.085 1.00 34.00 88 ALA A O 1
#

pLDDT: mean 81.79, std 15.81, range [34.0, 94.75]

Sequence (88 aa):
MTPSPTASTPLDLSDIVPFADLIRECEKKGIATKGQLTWWARYRHENGLTSSGALVEKRANPRSKRPMLFVVRPRFIDWLANGHQAAA